Protein AF-A0A960YA89-F1 (afdb_monomer)

Secondary structure (DSSP, 8-state):
----GGG-EEEESSHHHHHHHHHTT-EEEE---TTTTTS--TT-SEE-S-STT--TT----

Sequence (61 aa):
LGLPAADCLAFEDSANGLAAARAAGIATVVTPGIYTAHETFEGAAVVLPSLEGFDWTKADA

Nearest PDB structures (foldseek):
  4uas-assembly2_B  TM=1.006E+00  e=8.236E-04  Cereibacter sphaeroides
  4uau-assembly2_B  TM=1.006E+00  e=8.814E-04  Cereibacter sphaeroides
  4uav-assembly1_A  TM=9.468E-01  e=7.716E-03  Arabidopsis thaliana
  3l5k-assembly1_A  TM=8.464E-01  e=4.497E-02  Homo sapiens
  6h8y-assembly1_A  TM=7.362E-01  e=3.936E-01  Lactococcus lactis subsp. lactis Il1403

pLDDT: mean 92.65, std 11.72, range [43.88, 98.69]

Foldseek 3Di:
DPDQLVVAEAEEQACVSLVVNVVSVHAYEYQHDPVHPPDDNPRHPYYDVDPPPDDPVPDDD

Mean predicted aligned error: 3.75 Å

Radius of gyration: 12.09 Å; Cα contacts (8 Å, |Δi|>4): 82; chains: 1; bounding box: 34×21×28 Å

Solvent-accessible surface area (backbone atoms only — not comparable to full-atom values): 3886 Å² total; per-residue (Å²): 137,94,66,61,35,87,82,42,77,45,79,32,42,42,51,68,53,47,52,52,38,50,75,62,58,25,51,28,40,32,38,50,41,96,89,31,64,87,61,70,67,83,87,46,74,44,79,38,89,60,79,74,93,63,68,85,82,71,66,84,129

Structure (mmCIF, N/CA/C/O backbone):
data_AF-A0A960YA89-F1
#
_entry.id   AF-A0A960YA89-F1
#
loop_
_atom_site.group_PDB
_atom_site.id
_atom_site.type_symbol
_atom_site.label_atom_id
_atom_site.label_alt_id
_atom_site.label_comp_id
_atom_site.label_asym_id
_atom_site.label_entity_id
_atom_site.label_seq_id
_atom_site.pdbx_PDB_ins_code
_atom_site.Cartn_x
_atom_site.Cartn_y
_atom_site.Cartn_z
_atom_site.occupancy
_atom_site.B_iso_or_equiv
_atom_site.auth_seq_id
_atom_site.auth_comp_id
_atom_site.auth_asym_id
_atom_site.auth_atom_id
_atom_site.pdbx_PDB_model_num
ATOM 1 N N . LEU A 1 1 ? -8.891 10.828 6.872 1.00 88.81 1 LEU A N 1
ATOM 2 C CA . LEU A 1 1 ? -10.201 10.575 6.226 1.00 88.81 1 LEU A CA 1
ATOM 3 C C . LEU A 1 1 ? -11.337 10.398 7.232 1.00 88.81 1 LEU A C 1
ATOM 5 O O . LEU A 1 1 ? -12.471 10.645 6.858 1.00 88.81 1 LEU A O 1
ATOM 9 N N . GLY A 1 2 ? -11.061 10.023 8.492 1.00 94.44 2 GLY A N 1
ATOM 10 C CA . GLY A 1 2 ? -12.125 9.822 9.487 1.00 94.44 2 GLY A CA 1
ATOM 11 C C . GLY A 1 2 ? -12.997 8.594 9.202 1.00 94.44 2 GLY A C 1
ATOM 12 O O . GLY A 1 2 ? -14.099 8.506 9.726 1.00 94.44 2 GLY A O 1
ATOM 13 N N . LEU A 1 3 ? -12.503 7.679 8.364 1.00 97.62 3 LEU A N 1
ATOM 14 C CA . LEU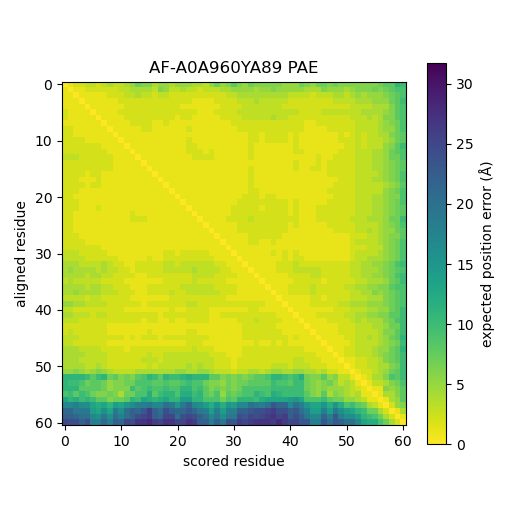 A 1 3 ? -13.157 6.429 7.995 1.00 97.62 3 LEU A CA 1
ATOM 15 C C . LEU A 1 3 ? -12.545 5.265 8.789 1.00 97.62 3 LEU A C 1
ATOM 17 O O . LEU A 1 3 ? -11.361 5.3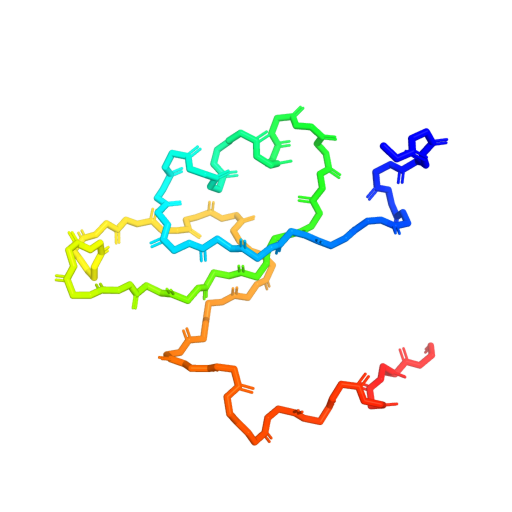35 9.141 1.00 97.62 3 LEU A O 1
ATOM 21 N N . PRO A 1 4 ? -13.313 4.195 9.049 1.00 97.94 4 PRO A N 1
ATOM 22 C CA . PRO A 1 4 ? -12.766 2.922 9.496 1.00 97.94 4 PRO A CA 1
ATOM 23 C C . PRO A 1 4 ? -11.714 2.390 8.517 1.00 97.94 4 PRO A C 1
ATOM 25 O O . PRO A 1 4 ? -11.825 2.571 7.306 1.00 97.94 4 PRO A O 1
ATOM 28 N N . ALA A 1 5 ? -10.717 1.671 9.033 1.00 97.81 5 ALA A N 1
ATOM 29 C CA . ALA A 1 5 ? -9.669 1.085 8.197 1.00 97.81 5 ALA A CA 1
ATOM 30 C C . ALA A 1 5 ? -10.220 0.066 7.181 1.00 97.81 5 ALA A C 1
ATOM 32 O O . ALA A 1 5 ? -9.705 -0.027 6.073 1.00 97.81 5 ALA A O 1
ATOM 33 N N . ALA A 1 6 ? -11.301 -0.639 7.537 1.00 96.69 6 ALA A N 1
ATOM 34 C CA . ALA A 1 6 ? -11.989 -1.587 6.659 1.00 96.69 6 ALA A CA 1
ATOM 35 C C . ALA A 1 6 ? -12.642 -0.927 5.429 1.00 96.69 6 ALA A C 1
ATOM 37 O O . ALA A 1 6 ? -12.835 -1.597 4.421 1.00 96.69 6 ALA A O 1
ATOM 38 N N . ASP A 1 7 ? -12.923 0.378 5.497 1.00 96.94 7 ASP A N 1
ATOM 39 C CA . ASP A 1 7 ? -13.466 1.163 4.382 1.00 96.94 7 ASP A CA 1
ATOM 40 C C . ASP A 1 7 ? -12.350 1.856 3.576 1.00 96.94 7 ASP A C 1
ATOM 42 O O . ASP A 1 7 ? -12.615 2.701 2.720 1.00 96.94 7 ASP A O 1
ATOM 46 N N . CYS A 1 8 ? -11.083 1.546 3.874 1.00 97.25 8 CYS A N 1
ATOM 47 C CA . CYS A 1 8 ? -9.913 2.141 3.242 1.00 97.25 8 CYS A CA 1
ATOM 48 C C . CYS A 1 8 ? -9.100 1.095 2.467 1.00 97.25 8 CYS A C 1
ATOM 50 O O . CYS A 1 8 ? -8.975 -0.060 2.871 1.00 97.25 8 CYS A O 1
ATOM 52 N N . LEU A 1 9 ? -8.460 1.552 1.391 1.00 96.44 9 LEU A N 1
ATOM 53 C CA . LEU A 1 9 ? -7.452 0.812 0.637 1.00 96.44 9 LEU A CA 1
ATOM 54 C C . LEU A 1 9 ? -6.225 1.711 0.469 1.00 96.44 9 LEU A C 1
ATOM 56 O O . LEU A 1 9 ? -6.357 2.860 0.042 1.00 96.44 9 LEU A O 1
ATOM 60 N N . ALA A 1 10 ? -5.047 1.201 0.817 1.00 98.00 10 ALA A N 1
ATOM 61 C CA . ALA A 1 10 ? -3.778 1.880 0.585 1.00 98.00 10 ALA A CA 1
ATOM 62 C C . ALA A 1 10 ? -3.112 1.354 -0.693 1.00 98.00 10 ALA A C 1
ATOM 64 O O . ALA A 1 10 ? -3.183 0.162 -0.996 1.00 98.00 10 ALA A O 1
ATOM 65 N N . PHE A 1 11 ? -2.443 2.249 -1.414 1.00 97.56 11 PHE A N 1
ATOM 66 C CA . PHE A 1 11 ? -1.570 1.919 -2.535 1.00 97.56 11 PHE A CA 1
ATOM 67 C C . PHE A 1 11 ? -0.159 2.351 -2.162 1.00 97.56 11 PHE A C 1
ATOM 69 O O . PHE A 1 11 ? 0.048 3.517 -1.834 1.00 97.56 11 PHE A O 1
ATOM 76 N N . GLU A 1 12 ? 0.782 1.417 -2.187 1.00 98.56 12 GLU A N 1
ATOM 77 C CA . GLU A 1 12 ? 2.162 1.639 -1.754 1.00 98.56 12 GLU A CA 1
ATOM 78 C C . GLU A 1 12 ? 3.156 1.071 -2.762 1.00 98.56 12 GLU A C 1
ATOM 80 O O . GLU A 1 12 ? 2.834 0.159 -3.518 1.00 98.56 12 GLU A O 1
ATOM 85 N N . ASP A 1 13 ? 4.382 1.581 -2.768 1.00 98.38 13 ASP A N 1
ATOM 86 C CA . ASP A 1 13 ? 5.475 1.050 -3.588 1.00 98.38 13 ASP A CA 1
ATOM 87 C C . ASP A 1 13 ? 6.638 0.500 -2.753 1.00 98.38 13 ASP A C 1
ATOM 89 O O . ASP A 1 13 ? 7.529 -0.131 -3.315 1.00 98.38 13 ASP A O 1
ATOM 93 N N . SER A 1 14 ? 6.628 0.691 -1.430 1.00 98.50 14 SER A N 1
ATOM 94 C CA . SER A 1 14 ? 7.735 0.350 -0.527 1.00 98.50 14 SER A CA 1
ATOM 95 C C . SER A 1 14 ? 7.302 -0.490 0.678 1.00 98.50 14 SER A C 1
ATOM 97 O O . SER A 1 14 ? 6.155 -0.440 1.134 1.00 98.50 14 SER A O 1
ATOM 99 N N . ALA A 1 15 ? 8.241 -1.249 1.245 1.00 98.44 15 ALA A N 1
ATOM 100 C CA . ALA A 1 15 ? 8.013 -2.073 2.428 1.00 98.44 15 ALA A CA 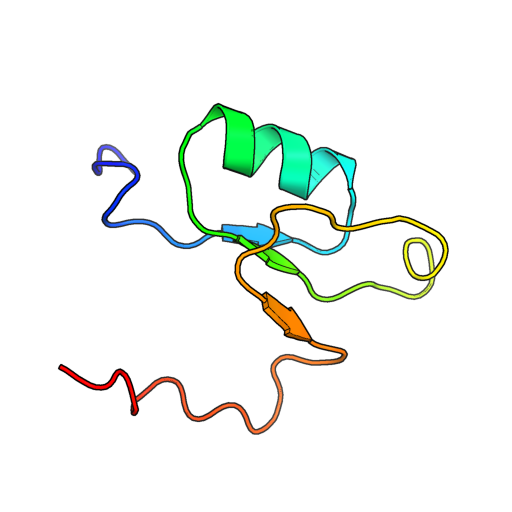1
ATOM 101 C C . ALA A 1 15 ? 7.689 -1.229 3.672 1.00 98.44 15 ALA A C 1
ATOM 103 O O . ALA A 1 15 ? 6.879 -1.639 4.504 1.00 98.44 15 ALA A O 1
ATOM 104 N N . ASN A 1 16 ?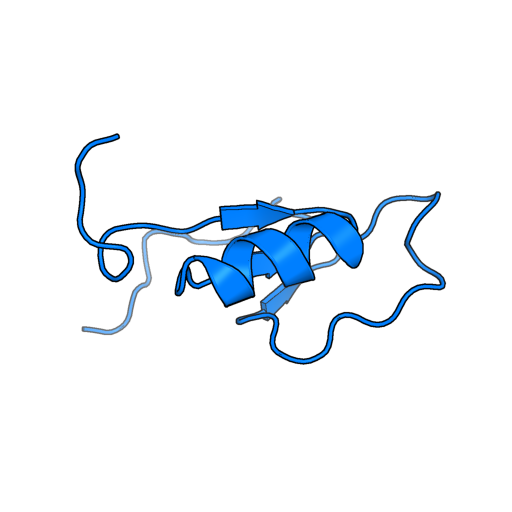 8.270 -0.030 3.788 1.00 98.38 16 ASN A N 1
ATOM 105 C CA . ASN A 1 16 ? 7.970 0.895 4.884 1.00 98.38 16 ASN A CA 1
ATOM 106 C C . ASN A 1 16 ? 6.532 1.416 4.813 1.00 98.38 16 ASN A C 1
ATOM 108 O O . ASN A 1 16 ? 5.839 1.443 5.832 1.00 98.38 16 ASN A O 1
ATOM 112 N N . GLY A 1 17 ? 6.079 1.792 3.616 1.00 98.44 17 GLY A N 1
ATOM 113 C CA . GLY A 1 17 ? 4.697 2.195 3.384 1.00 98.44 17 GLY A CA 1
ATOM 114 C C . GLY A 1 17 ? 3.716 1.068 3.708 1.00 98.44 17 GLY A C 1
ATOM 115 O O . GLY A 1 17 ? 2.785 1.252 4.497 1.00 98.44 17 GLY A O 1
ATOM 116 N N . LEU A 1 18 ? 4.000 -0.147 3.223 1.00 98.69 18 LEU A N 1
ATOM 117 C CA . LEU A 1 18 ? 3.226 -1.343 3.563 1.00 98.69 18 LEU A CA 1
ATOM 118 C C . LEU A 1 18 ? 3.167 -1.580 5.080 1.00 98.69 18 LEU A C 1
ATOM 120 O O . LEU A 1 18 ? 2.094 -1.843 5.622 1.00 98.69 18 LEU A O 1
ATOM 124 N N . ALA A 1 19 ? 4.295 -1.479 5.786 1.00 98.56 19 ALA A N 1
ATOM 125 C CA . ALA A 1 19 ? 4.335 -1.661 7.235 1.00 98.56 19 ALA A CA 1
ATOM 126 C C . ALA A 1 19 ? 3.467 -0.624 7.967 1.00 98.56 19 ALA A C 1
ATOM 128 O O . ALA A 1 19 ? 2.731 -0.980 8.890 1.00 98.56 19 ALA A O 1
ATOM 129 N N . ALA A 1 20 ? 3.504 0.639 7.532 1.00 98.62 20 ALA A N 1
ATOM 130 C CA . ALA A 1 20 ? 2.684 1.704 8.099 1.00 98.62 20 ALA A CA 1
ATOM 131 C C . ALA A 1 20 ? 1.183 1.466 7.858 1.00 98.62 20 ALA A C 1
ATOM 133 O O . ALA A 1 20 ? 0.389 1.538 8.799 1.00 98.62 20 ALA A O 1
ATOM 134 N N . ALA A 1 21 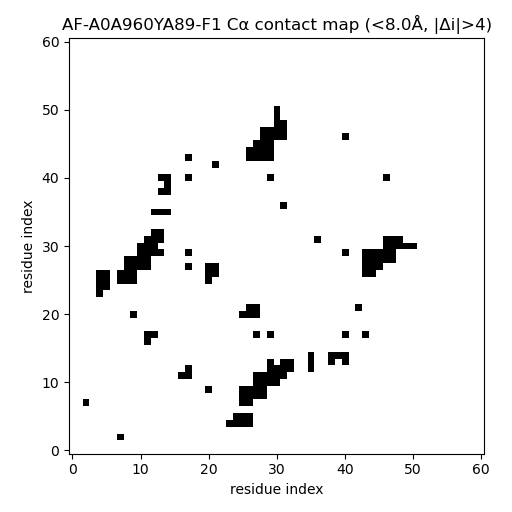? 0.792 1.118 6.630 1.00 98.56 21 ALA A N 1
ATOM 135 C CA . ALA A 1 21 ? -0.600 0.836 6.287 1.00 98.56 21 ALA A CA 1
ATOM 136 C C . ALA A 1 21 ? -1.141 -0.392 7.041 1.00 98.56 21 ALA A C 1
ATOM 138 O O . ALA A 1 21 ? -2.245 -0.351 7.592 1.00 98.56 21 ALA A O 1
ATOM 139 N N . ARG A 1 22 ? -0.327 -1.448 7.179 1.00 97.94 22 ARG A N 1
ATOM 140 C CA . ARG A 1 22 ? -0.661 -2.628 7.993 1.00 97.94 22 ARG A CA 1
ATOM 141 C C . ARG A 1 22 ? -0.824 -2.284 9.470 1.00 97.94 22 ARG A C 1
ATOM 143 O O . ARG A 1 22 ? -1.769 -2.762 10.092 1.00 97.94 22 ARG A O 1
ATOM 150 N N . ALA A 1 23 ? 0.045 -1.444 10.032 1.00 98.31 23 ALA A N 1
ATOM 151 C CA . ALA A 1 23 ? -0.087 -0.983 11.415 1.00 98.31 23 ALA A CA 1
ATOM 152 C C . ALA A 1 23 ? -1.373 -0.164 11.639 1.00 98.31 23 ALA A C 1
ATOM 154 O O . ALA A 1 23 ? -1.947 -0.209 12.725 1.00 98.31 23 ALA A O 1
ATOM 155 N N . ALA A 1 24 ? -1.859 0.532 10.606 1.00 98.12 24 ALA A N 1
ATOM 156 C CA . ALA A 1 24 ? -3.149 1.220 10.612 1.00 98.12 24 ALA A CA 1
ATOM 157 C C . ALA A 1 24 ? -4.356 0.293 10.349 1.00 98.12 24 ALA A C 1
ATOM 159 O O . ALA A 1 24 ? -5.496 0.756 10.383 1.00 98.12 24 ALA A O 1
ATOM 160 N N . GLY A 1 25 ? -4.131 -1.000 10.092 1.00 98.06 25 GLY A N 1
ATOM 161 C CA . GLY A 1 25 ? -5.180 -1.978 9.791 1.00 98.06 25 GLY A CA 1
ATOM 162 C C . GLY A 1 25 ? -5.781 -1.849 8.389 1.00 98.06 25 GLY A C 1
ATOM 163 O O . GLY A 1 25 ? -6.891 -2.326 8.168 1.00 98.06 25 GLY A O 1
ATOM 164 N N . ILE A 1 26 ? -5.087 -1.190 7.458 1.00 98.56 26 ILE A N 1
ATOM 165 C CA . ILE A 1 26 ? -5.589 -0.891 6.112 1.00 98.56 26 ILE A CA 1
ATOM 166 C C . ILE A 1 26 ? -5.088 -1.952 5.122 1.00 98.56 26 ILE A C 1
ATOM 168 O O . ILE A 1 26 ? -3.888 -2.236 5.044 1.00 98.56 26 ILE A O 1
ATOM 172 N N . ALA A 1 27 ? -6.002 -2.532 4.336 1.00 97.94 27 ALA A N 1
ATOM 173 C CA . ALA A 1 27 ? -5.633 -3.414 3.230 1.00 97.94 27 ALA A CA 1
ATOM 174 C C . ALA A 1 27 ? -4.778 -2.639 2.219 1.00 97.94 27 ALA A C 1
ATOM 176 O O . ALA A 1 27 ? -5.073 -1.487 1.909 1.00 97.94 27 ALA A O 1
ATOM 177 N N . THR A 1 28 ? -3.700 -3.249 1.725 1.00 98.50 28 THR A N 1
ATOM 178 C CA . THR A 1 28 ? -2.700 -2.525 0.928 1.00 98.50 28 THR A CA 1
ATOM 179 C C . THR A 1 28 ? -2.383 -3.261 -0.367 1.00 98.50 28 THR A C 1
ATOM 181 O O . THR A 1 28 ? -1.973 -4.423 -0.336 1.00 98.50 28 THR A O 1
ATOM 184 N N . VAL A 1 29 ? -2.562 -2.576 -1.494 1.00 97.50 29 VAL A N 1
ATOM 185 C CA . VAL A 1 29 ? -2.052 -2.965 -2.812 1.00 97.50 29 VAL A CA 1
ATOM 186 C C . VAL A 1 29 ? -0.638 -2.423 -2.929 1.00 97.50 29 VAL A C 1
ATOM 188 O O . VAL A 1 29 ? -0.423 -1.232 -2.714 1.00 97.50 29 VAL A O 1
ATOM 191 N N . VAL A 1 30 ? 0.320 -3.270 -3.288 1.00 98.38 30 VAL A N 1
ATOM 192 C CA . VAL A 1 30 ? 1.695 -2.824 -3.510 1.00 98.38 30 VAL A CA 1
ATOM 193 C C . VAL A 1 30 ? 2.050 -2.872 -4.987 1.00 98.38 30 VAL A C 1
ATOM 195 O O . VAL A 1 30 ? 1.842 -3.893 -5.639 1.00 98.38 30 VAL A O 1
ATOM 198 N N . THR A 1 31 ? 2.640 -1.796 -5.499 1.00 97.75 31 THR A N 1
ATOM 199 C CA . THR A 1 31 ? 3.239 -1.727 -6.834 1.00 97.75 31 THR A CA 1
ATOM 200 C C . THR A 1 31 ? 4.713 -1.349 -6.751 1.00 97.75 31 THR A C 1
ATOM 202 O O . THR A 1 31 ? 5.019 -0.156 -6.736 1.00 97.75 31 THR A O 1
ATOM 205 N N . PRO A 1 32 ? 5.637 -2.328 -6.673 1.00 98.12 32 PRO A N 1
ATOM 206 C CA . PRO A 1 32 ? 7.052 -2.047 -6.460 1.00 98.12 32 PRO A CA 1
ATOM 207 C C . PRO A 1 32 ? 7.640 -1.216 -7.600 1.00 98.12 32 PRO A C 1
ATOM 209 O O . PRO A 1 32 ? 7.491 -1.550 -8.777 1.00 98.12 32 PRO A O 1
ATOM 212 N N . GLY A 1 33 ? 8.340 -0.143 -7.243 1.00 96.12 33 GLY A N 1
ATOM 213 C CA . GLY A 1 33 ? 9.081 0.689 -8.178 1.00 96.12 33 GLY A CA 1
ATOM 214 C C . GLY A 1 33 ? 10.501 0.174 -8.414 1.00 96.12 33 GLY A C 1
ATOM 215 O O . GLY A 1 33 ? 10.971 -0.781 -7.794 1.00 96.12 33 GLY A O 1
ATOM 216 N N . ILE A 1 34 ? 11.246 0.868 -9.278 1.00 97.25 34 ILE A N 1
ATOM 217 C CA . ILE A 1 34 ? 12.644 0.524 -9.595 1.00 97.25 34 ILE A CA 1
ATOM 218 C C . ILE A 1 34 ? 13.557 0.491 -8.359 1.00 97.25 34 ILE A C 1
ATOM 220 O O . ILE A 1 34 ? 14.532 -0.254 -8.333 1.00 97.25 34 ILE A O 1
ATOM 224 N N . TYR A 1 35 ? 13.241 1.289 -7.336 1.00 97.69 35 TYR A N 1
ATOM 225 C CA . TYR A 1 35 ? 14.034 1.379 -6.113 1.00 97.69 35 TYR A CA 1
ATOM 226 C C . TYR A 1 35 ? 13.651 0.335 -5.074 1.00 97.69 35 TYR A C 1
ATOM 228 O O . TYR A 1 35 ? 14.469 0.032 -4.219 1.00 97.69 35 TYR A O 1
ATOM 236 N N . THR A 1 36 ? 12.455 -0.239 -5.151 1.00 98.31 36 THR A N 1
ATOM 237 C CA . THR A 1 36 ? 11.892 -1.110 -4.110 1.00 98.31 36 THR A CA 1
ATOM 238 C C . THR A 1 36 ? 11.636 -2.528 -4.612 1.00 98.31 36 THR A C 1
ATOM 240 O O . THR A 1 36 ? 11.273 -3.400 -3.835 1.00 98.31 36 THR A O 1
ATOM 243 N N . ALA A 1 37 ? 11.914 -2.820 -5.887 1.00 96.50 37 ALA A N 1
ATOM 244 C CA . ALA A 1 37 ? 11.768 -4.154 -6.481 1.00 96.50 37 ALA A CA 1
ATOM 245 C C . ALA A 1 37 ? 12.566 -5.266 -5.767 1.00 96.50 37 ALA A C 1
ATOM 247 O O . ALA A 1 37 ? 12.280 -6.445 -5.951 1.00 96.50 37 ALA A O 1
ATOM 248 N N . HIS A 1 38 ? 13.579 -4.894 -4.981 1.00 97.44 38 HIS A N 1
ATOM 249 C CA . HIS A 1 38 ? 14.401 -5.810 -4.192 1.00 97.44 38 HIS A CA 1
ATOM 250 C C . HIS A 1 38 ? 13.869 -6.042 -2.766 1.00 97.44 38 HIS A C 1
ATOM 252 O O . HIS A 1 38 ? 14.417 -6.869 -2.037 1.00 97.44 38 HIS A O 1
ATOM 258 N N . GLU A 1 39 ? 12.843 -5.300 -2.351 1.00 98.19 39 GLU A N 1
ATOM 259 C CA . GLU A 1 39 ? 12.220 -5.426 -1.039 1.00 98.19 39 GLU A CA 1
ATOM 260 C C . GLU A 1 39 ? 11.228 -6.598 -1.000 1.00 98.19 39 GLU A C 1
ATOM 262 O O . GLU A 1 39 ? 10.892 -7.217 -2.012 1.00 98.19 39 GLU A O 1
ATOM 267 N N . THR A 1 40 ? 10.750 -6.913 0.203 1.00 97.06 40 THR A N 1
ATOM 268 C CA . THR A 1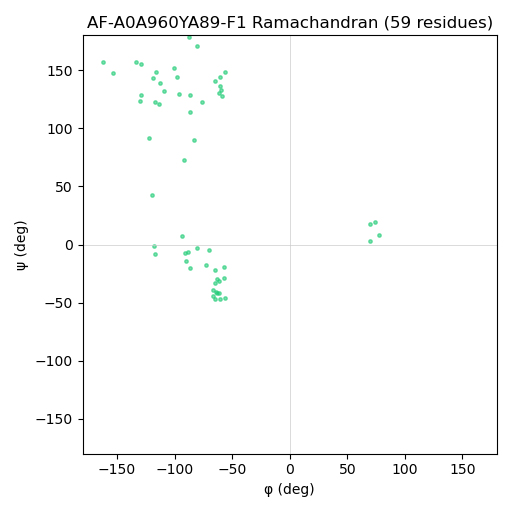 40 ? 9.732 -7.947 0.417 1.00 97.06 40 THR A CA 1
ATOM 269 C C . THR A 1 40 ? 8.443 -7.306 0.905 1.00 97.06 40 THR A C 1
ATOM 271 O O . THR A 1 40 ? 8.466 -6.403 1.740 1.00 97.06 40 THR A O 1
ATOM 274 N N . PHE A 1 41 ? 7.313 -7.784 0.388 1.00 98.12 41 PHE A N 1
ATOM 275 C CA . PHE A 1 41 ? 5.999 -7.173 0.606 1.00 98.12 41 PHE A CA 1
ATOM 276 C C . PHE A 1 41 ? 5.035 -8.136 1.303 1.00 98.12 41 PHE A C 1
ATOM 278 O O . PHE A 1 41 ? 3.872 -8.282 0.926 1.00 98.12 41 PHE A O 1
ATOM 285 N N . GLU A 1 42 ? 5.535 -8.844 2.318 1.00 96.75 42 GLU A N 1
ATOM 286 C CA . GLU A 1 42 ? 4.731 -9.785 3.092 1.00 96.75 42 GLU A CA 1
ATOM 287 C C . GLU A 1 42 ? 3.543 -9.075 3.761 1.00 96.75 42 GLU A C 1
ATOM 289 O O . GLU A 1 42 ? 3.681 -8.023 4.392 1.00 96.75 42 GLU A O 1
ATOM 294 N N . GLY A 1 43 ? 2.357 -9.670 3.630 1.00 96.69 43 GLY A N 1
ATOM 295 C CA . GLY A 1 43 ? 1.110 -9.131 4.169 1.00 96.69 43 GLY A CA 1
ATOM 296 C C . GLY A 1 43 ? 0.496 -7.985 3.363 1.00 96.69 43 GLY A C 1
ATOM 297 O O . GLY A 1 43 ? -0.476 -7.395 3.832 1.00 96.69 43 GLY A O 1
ATOM 298 N N . ALA A 1 44 ? 1.016 -7.676 2.170 1.00 98.19 44 ALA A N 1
ATOM 299 C CA . ALA A 1 44 ? 0.237 -6.956 1.167 1.00 98.19 44 ALA A CA 1
ATOM 300 C C . ALA A 1 44 ? -1.003 -7.781 0.786 1.00 98.19 44 ALA A C 1
ATOM 302 O O . ALA A 1 44 ? -0.940 -9.010 0.717 1.00 98.19 44 ALA A O 1
ATOM 303 N N . ALA A 1 45 ? -2.125 -7.111 0.520 1.00 96.38 45 ALA A N 1
ATOM 304 C CA . ALA A 1 45 ? -3.327 -7.772 0.015 1.00 96.38 45 ALA A CA 1
ATOM 305 C C . ALA A 1 45 ? -3.089 -8.315 -1.402 1.00 96.38 45 ALA A C 1
ATOM 307 O O . ALA A 1 45 ? -3.510 -9.419 -1.734 1.00 96.38 45 ALA A O 1
ATOM 308 N N . VAL A 1 46 ? -2.369 -7.545 -2.220 1.00 95.19 46 VAL A N 1
ATOM 309 C CA . VAL A 1 46 ? -1.890 -7.962 -3.538 1.00 95.19 46 VAL A CA 1
ATOM 310 C C . VAL A 1 46 ? -0.632 -7.173 -3.891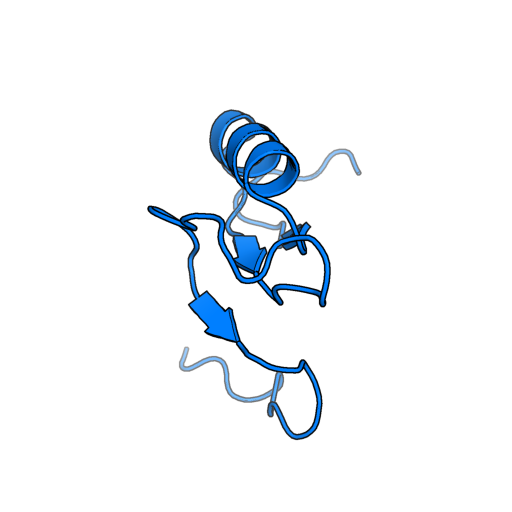 1.00 95.19 46 VAL A C 1
ATOM 312 O O . VAL A 1 46 ? -0.493 -6.011 -3.506 1.00 95.19 46 VAL A O 1
ATOM 315 N N . VAL A 1 47 ? 0.278 -7.802 -4.631 1.00 96.50 47 VAL A N 1
ATOM 316 C CA . VAL A 1 47 ? 1.436 -7.138 -5.235 1.00 96.50 47 VAL A CA 1
ATOM 317 C C . VAL A 1 47 ? 1.257 -7.184 -6.746 1.00 96.50 47 VAL A C 1
ATOM 319 O O . VAL A 1 47 ? 1.133 -8.265 -7.320 1.00 96.50 47 VAL A O 1
ATOM 322 N N . LEU A 1 48 ? 1.215 -6.020 -7.385 1.00 94.56 48 LEU A N 1
ATOM 323 C CA . LEU A 1 48 ? 1.031 -5.873 -8.824 1.00 94.56 48 LEU A CA 1
ATOM 324 C C . LEU A 1 48 ? 2.254 -5.177 -9.432 1.00 94.56 48 LEU A C 1
ATOM 326 O O . LEU A 1 48 ? 2.796 -4.261 -8.829 1.00 94.56 48 LEU A O 1
ATOM 330 N N . PRO A 1 49 ? 2.699 -5.546 -10.641 1.00 93.44 49 PRO A N 1
ATOM 331 C CA . PRO A 1 49 ? 3.776 -4.817 -11.313 1.00 93.44 49 PRO A CA 1
ATOM 332 C C . PRO A 1 49 ? 3.321 -3.448 -11.852 1.00 93.44 49 PRO A C 1
ATOM 334 O O . PRO A 1 49 ? 4.153 -2.610 -12.180 1.00 93.44 49 PRO A O 1
ATOM 337 N N . SER A 1 50 ? 2.008 -3.233 -11.990 1.00 92.88 50 SER A N 1
ATOM 338 C CA . SER A 1 50 ? 1.380 -1.999 -12.469 1.00 92.88 50 SER A CA 1
ATOM 339 C C . SER A 1 50 ? -0.102 -1.983 -12.074 1.00 92.88 50 SER A C 1
ATOM 341 O O . SER A 1 50 ? -0.696 -3.041 -11.864 1.00 92.88 50 SER A O 1
ATOM 343 N N . LEU A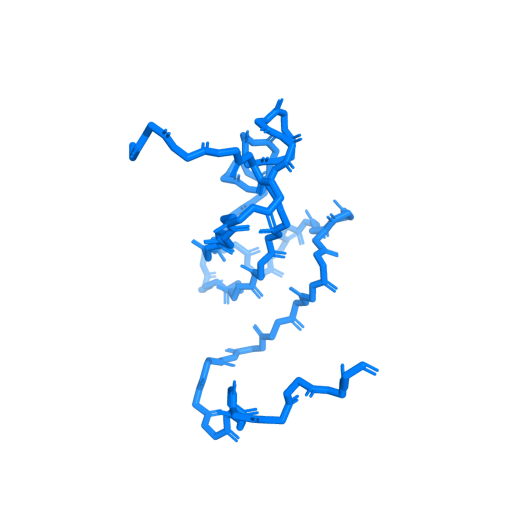 1 51 ? -0.702 -0.792 -12.001 1.00 91.62 51 LEU A N 1
ATOM 344 C CA . LEU A 1 51 ? -2.154 -0.613 -11.835 1.00 91.62 51 LEU A CA 1
ATOM 345 C C . LEU A 1 51 ? -2.906 -0.576 -13.178 1.00 91.62 51 LEU A C 1
ATOM 347 O O . LEU A 1 51 ? -4.137 -0.520 -13.200 1.00 91.62 51 LEU A O 1
ATOM 351 N N . GLU A 1 52 ? -2.185 -0.580 -14.300 1.00 91.25 52 GLU A N 1
ATOM 352 C CA . GLU A 1 52 ? -2.777 -0.580 -15.636 1.00 91.25 52 GLU A CA 1
ATOM 353 C C . GLU A 1 52 ? -3.571 -1.863 -15.907 1.00 91.25 52 GLU A C 1
ATOM 355 O O . GLU A 1 52 ? -3.160 -2.965 -15.548 1.00 91.25 52 GLU A O 1
ATOM 360 N N . GLY A 1 53 ? -4.716 -1.721 -16.580 1.00 80.88 53 GLY A N 1
ATOM 361 C CA . GLY A 1 53 ? -5.530 -2.857 -17.021 1.00 80.88 53 GLY A CA 1
ATOM 362 C C . GLY A 1 53 ? -6.235 -3.629 -15.901 1.00 80.88 53 GLY A C 1
ATOM 363 O O . GLY A 1 53 ? -6.902 -4.620 -16.195 1.00 80.88 53 GLY A O 1
ATOM 364 N N . PHE A 1 54 ? -6.126 -3.191 -14.643 1.00 78.38 54 PHE A N 1
ATOM 365 C CA . PHE A 1 54 ? -6.861 -3.796 -13.539 1.00 78.38 54 PHE A CA 1
ATOM 366 C C . PHE A 1 54 ? -8.328 -3.344 -13.566 1.00 78.38 54 PHE A C 1
ATOM 368 O O . PHE A 1 54 ? -8.635 -2.150 -13.533 1.00 78.38 54 PHE A O 1
ATOM 375 N N . ASP A 1 55 ? -9.245 -4.307 -13.636 1.00 79.94 55 ASP A N 1
ATOM 376 C CA . ASP A 1 55 ? -10.684 -4.057 -13.588 1.00 79.94 55 ASP A CA 1
ATOM 377 C C . ASP A 1 55 ? -11.147 -3.918 -12.132 1.00 79.94 55 ASP A C 1
ATOM 379 O O . ASP A 1 55 ? -11.537 -4.886 -11.482 1.00 79.94 55 ASP A O 1
ATOM 383 N N . TRP A 1 56 ? -11.112 -2.686 -11.623 1.00 75.06 56 TRP A N 1
ATOM 384 C CA . TRP A 1 56 ? -11.532 -2.340 -10.259 1.00 75.06 56 TRP A CA 1
ATOM 385 C C . TRP A 1 56 ? -13.046 -2.440 -10.027 1.00 75.06 56 TRP A C 1
ATOM 387 O O . TRP A 1 56 ? -13.504 -2.239 -8.905 1.00 75.06 56 TRP A O 1
ATOM 397 N N . THR A 1 57 ? -13.835 -2.727 -11.067 1.00 77.12 57 THR A N 1
ATOM 398 C CA . THR A 1 57 ? -15.296 -2.853 -10.955 1.00 77.12 57 THR A CA 1
ATOM 399 C C . THR A 1 57 ? -15.749 -4.278 -10.647 1.00 77.12 57 THR A C 1
ATOM 401 O O . THR A 1 57 ? -16.880 -4.479 -10.210 1.00 77.12 57 THR A O 1
ATOM 404 N N . LYS A 1 58 ? -14.858 -5.264 -10.802 1.00 62.03 58 LYS A N 1
ATOM 405 C CA . LYS A 1 58 ? -15.083 -6.649 -10.383 1.00 62.03 58 LYS A CA 1
ATOM 406 C C . LYS A 1 58 ? -14.571 -6.870 -8.965 1.00 62.03 58 LYS A C 1
ATOM 408 O O . LYS A 1 58 ? -13.549 -7.513 -8.751 1.00 62.03 58 LYS A O 1
ATOM 413 N N . ALA A 1 59 ? -15.290 -6.333 -7.990 1.00 56.34 59 ALA A N 1
ATOM 414 C CA . ALA A 1 59 ? -15.291 -6.933 -6.665 1.00 56.34 59 ALA A CA 1
ATOM 415 C C . ALA A 1 59 ? -16.381 -8.011 -6.683 1.00 56.34 59 ALA A C 1
ATOM 417 O O . ALA A 1 59 ? -17.553 -7.682 -6.875 1.00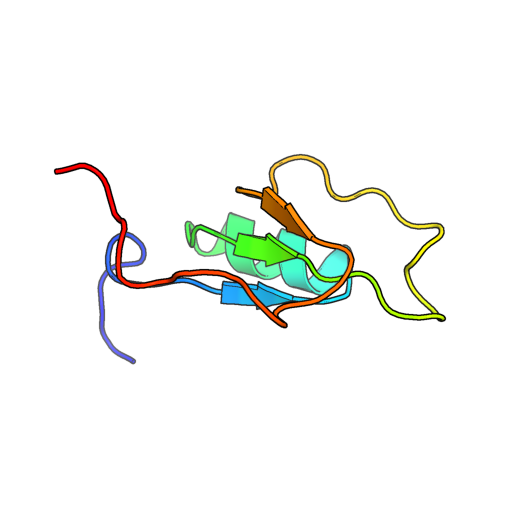 56.34 59 ALA A O 1
ATOM 418 N N . ASP A 1 60 ? -16.008 -9.287 -6.561 1.00 54.06 60 ASP A N 1
ATOM 419 C CA . ASP A 1 60 ? -16.999 -10.321 -6.258 1.00 54.06 60 ASP A CA 1
ATOM 420 C C . ASP A 1 60 ? -17.662 -9.948 -4.920 1.00 54.06 60 ASP A C 1
ATOM 422 O O . ASP A 1 60 ? -16.970 -9.612 -3.954 1.00 54.06 60 ASP A O 1
ATOM 426 N N . ALA A 1 61 ? -18.997 -9.913 -4.925 1.00 43.88 61 ALA A N 1
ATOM 427 C CA . ALA A 1 61 ? -19.833 -9.588 -3.771 1.00 43.88 61 ALA A CA 1
ATOM 428 C C . ALA A 1 61 ? -19.699 -10.613 -2.635 1.00 43.88 61 ALA A C 1
ATOM 430 O O . ALA A 1 61 ? -19.520 -11.816 -2.940 1.00 43.88 61 ALA A O 1
#